Protein AF-A0A7S2X0V0-F1 (afdb_monomer_lite)

Sequence (121 aa):
QGSVQLLGAMAYCAPKHLGTCLPTIVPKIGEVLKDPHPRVQEAAKNALSEIGSVIRNPEISQISGQLLSALADPANTKKALESLLTTRFINTIDAASLSLIMPILMHGLQERSKTNKKKDG

pLDDT: mean 74.08, std 14.65, range [40.47, 92.5]

Secondary structure (DSSP, 8-state):
-HHHHHHHHHHHH-HHHHHHHHHHHHHHHHHHTT-S-HHHHHHHHHHHHHHHHT---HHHHHHHHHHHHHHH-GGGHHHHHHHHHH----SPPPHHHHHHHHHHHHHHHHHHHHHHTTS--

Radius of gyration: 15.51 Å; chains: 1; bounding box: 32×51×33 Å

Foldseek 3Di:
DVPVVVVVVVVVVCVPCVLVCLLVVLLVLLVQLPDPDPVSVVVSVVVLVVLLVSFPQVLCNVLSVLLSVCSNPVVSLVVSVVSVVPGDRPDDGDSSSCSSVVVSVVSVVVVVVVVVVVVPD

Organism: NCBI:txid1764295

Structure (mmCIF, N/CA/C/O backbone):
data_AF-A0A7S2X0V0-F1
#
_entry.id   AF-A0A7S2X0V0-F1
#
loop_
_atom_site.group_PDB
_atom_site.id
_atom_site.type_symbol
_atom_site.label_atom_id
_atom_site.label_alt_id
_atom_site.label_comp_id
_atom_site.label_asym_id
_atom_site.label_entity_id
_atom_site.label_seq_id
_atom_site.pdbx_PDB_ins_code
_atom_site.Cartn_x
_atom_site.Cartn_y
_atom_site.Cartn_z
_atom_site.occupancy
_atom_site.B_iso_or_equiv
_atom_site.auth_seq_id
_atom_site.auth_comp_id
_atom_site.auth_asym_id
_atom_site.auth_atom_id
_atom_site.pdbx_PDB_model_num
ATOM 1 N N . GLN A 1 1 ? -14.942 -20.962 6.661 1.00 51.38 1 GLN A N 1
ATOM 2 C CA . GLN A 1 1 ? -13.527 -21.394 6.580 1.00 51.38 1 GLN A CA 1
ATOM 3 C C . GLN A 1 1 ? -13.104 -21.798 5.160 1.00 51.38 1 GLN A C 1
ATOM 5 O O . GLN A 1 1 ? -12.034 -21.376 4.756 1.00 51.38 1 GLN A O 1
ATOM 10 N N . GLY A 1 2 ? -13.929 -22.491 4.358 1.00 47.56 2 GLY A N 1
ATOM 11 C CA . GLY A 1 2 ? -13.547 -22.924 2.994 1.00 47.56 2 GLY A CA 1
ATOM 12 C C . GLY A 1 2 ? -13.452 -21.844 1.896 1.00 47.56 2 GLY A C 1
ATOM 13 O O . GLY A 1 2 ? -12.812 -22.063 0.874 1.00 47.56 2 GLY A O 1
ATOM 14 N N . SER A 1 3 ? -14.033 -20.657 2.085 1.00 52.72 3 SER A N 1
ATOM 15 C CA . SER A 1 3 ? -14.048 -19.588 1.069 1.00 52.72 3 SER A CA 1
ATOM 16 C C . SER A 1 3 ? -12.707 -18.857 0.902 1.00 52.72 3 SER A C 1
ATOM 18 O O . SER A 1 3 ? -12.415 -18.361 -0.183 1.00 52.72 3 SER A O 1
ATOM 20 N N . VAL A 1 4 ? -11.864 -18.824 1.939 1.00 53.88 4 VAL A N 1
ATOM 21 C CA . VAL A 1 4 ? -10.550 -18.149 1.896 1.00 53.88 4 VAL A CA 1
ATOM 22 C C . VAL A 1 4 ? -9.494 -19.037 1.224 1.00 53.88 4 VAL A C 1
ATOM 24 O O . VAL A 1 4 ? -8.648 -18.550 0.481 1.00 53.88 4 VAL A O 1
ATOM 27 N N . GLN A 1 5 ? -9.599 -20.358 1.401 1.00 54.38 5 GLN A N 1
ATOM 28 C CA . GLN A 1 5 ? -8.716 -21.346 0.767 1.00 54.38 5 GLN A CA 1
ATOM 29 C C . GLN A 1 5 ? -8.947 -21.441 -0.749 1.00 54.38 5 GLN A C 1
ATOM 31 O O . GLN A 1 5 ? -7.988 -21.578 -1.504 1.00 54.38 5 GLN A O 1
ATOM 36 N N . LEU A 1 6 ? -10.195 -21.284 -1.210 1.00 55.38 6 LEU A N 1
ATOM 37 C CA . LEU A 1 6 ? -10.511 -21.233 -2.643 1.00 55.38 6 LEU A CA 1
ATOM 38 C C . LEU A 1 6 ? -9.956 -19.964 -3.316 1.00 55.38 6 LEU A C 1
ATOM 40 O O . LEU A 1 6 ? -9.496 -20.012 -4.456 1.00 55.38 6 LEU A O 1
ATOM 44 N N . LEU A 1 7 ? -9.961 -18.837 -2.593 1.00 55.16 7 LEU A N 1
ATOM 45 C CA . LEU A 1 7 ? -9.365 -17.583 -3.055 1.00 55.16 7 LEU A CA 1
ATOM 46 C C . LEU A 1 7 ? -7.835 -17.709 -3.181 1.00 55.16 7 LEU A C 1
ATOM 48 O O . LEU A 1 7 ? -7.271 -17.264 -4.177 1.00 55.16 7 LEU A O 1
ATOM 52 N N . GLY A 1 8 ? -7.185 -18.389 -2.228 1.00 54.84 8 GLY A N 1
ATOM 53 C CA . GLY A 1 8 ? -5.756 -18.719 -2.296 1.00 54.84 8 GLY A CA 1
ATOM 54 C C . GLY A 1 8 ? -5.403 -19.671 -3.447 1.00 54.84 8 GLY A C 1
ATOM 55 O O . GLY A 1 8 ? -4.413 -19.462 -4.142 1.00 54.84 8 GLY A O 1
ATOM 56 N N . ALA A 1 9 ? -6.248 -20.669 -3.728 1.00 53.16 9 ALA A N 1
ATOM 57 C CA . ALA A 1 9 ? -6.038 -21.598 -4.843 1.00 53.16 9 ALA A CA 1
ATOM 58 C C . ALA A 1 9 ? -6.176 -20.922 -6.225 1.00 53.16 9 ALA A C 1
ATOM 60 O O . ALA A 1 9 ? -5.415 -21.226 -7.146 1.00 53.16 9 ALA A O 1
ATOM 61 N N . MET A 1 10 ? -7.095 -19.957 -6.374 1.00 48.78 10 MET A N 1
ATOM 62 C CA . MET A 1 10 ? -7.198 -19.147 -7.598 1.00 48.78 10 MET A CA 1
ATOM 63 C C . MET A 1 10 ? -6.058 -18.138 -7.748 1.00 48.78 10 MET A C 1
ATOM 65 O O . MET A 1 10 ? -5.686 -17.812 -8.878 1.00 48.78 10 MET A O 1
ATOM 69 N N . ALA A 1 11 ? -5.461 -17.688 -6.639 1.00 52.25 11 ALA A N 1
ATOM 70 C CA . ALA A 1 11 ? -4.302 -16.809 -6.691 1.00 52.25 11 ALA A CA 1
ATOM 71 C C . ALA A 1 11 ? -3.084 -17.465 -7.363 1.00 52.25 11 ALA A C 1
ATOM 73 O O . ALA A 1 11 ? -2.273 -16.778 -7.985 1.00 52.25 11 ALA A O 1
ATOM 74 N N . TYR A 1 12 ? -3.010 -18.797 -7.306 1.00 51.00 12 TYR A N 1
ATOM 75 C CA . TYR A 1 12 ? -1.921 -19.592 -7.865 1.00 51.00 12 TYR A CA 1
ATOM 76 C C . TYR A 1 12 ? -2.086 -19.913 -9.365 1.00 51.00 12 TYR A C 1
ATOM 78 O O . TYR A 1 12 ? -1.094 -20.084 -10.069 1.00 51.00 12 TYR A O 1
ATOM 86 N N . CYS A 1 13 ? -3.318 -19.955 -9.896 1.00 46.16 13 CYS A N 1
ATOM 87 C CA . CYS A 1 13 ? -3.575 -20.392 -11.280 1.00 46.16 13 CYS A CA 1
ATOM 88 C C . CYS A 1 13 ? -3.629 -19.257 -12.325 1.00 46.16 13 CYS A C 1
ATOM 90 O O . CYS A 1 13 ? -3.495 -19.531 -13.517 1.00 46.16 13 CYS A O 1
ATOM 92 N N . ALA A 1 14 ? -3.822 -17.990 -11.929 1.00 46.66 14 ALA A N 1
ATOM 93 C CA . ALA A 1 14 ? -3.996 -16.881 -12.878 1.00 46.66 14 ALA A CA 1
ATOM 94 C C . ALA A 1 14 ? -3.396 -15.547 -12.376 1.00 46.66 14 ALA A C 1
ATOM 96 O O . ALA A 1 14 ? -4.134 -14.634 -11.994 1.00 46.66 14 ALA A O 1
ATOM 97 N N . PRO A 1 15 ? -2.064 -15.356 -12.444 1.00 46.81 15 PRO A N 1
ATOM 98 C CA . PRO A 1 15 ? -1.408 -14.126 -11.984 1.00 46.81 15 PRO A CA 1
ATOM 99 C C . PRO A 1 15 ? -1.884 -12.861 -12.723 1.00 46.81 15 PRO A C 1
ATOM 101 O O . PRO A 1 15 ? -1.854 -11.768 -12.164 1.00 46.81 15 PRO A O 1
ATOM 104 N N . LYS A 1 16 ? -2.393 -12.999 -13.959 1.00 44.81 16 LYS A N 1
ATOM 105 C CA . LYS A 1 16 ? -3.000 -11.894 -14.726 1.00 44.81 16 LYS A CA 1
ATOM 106 C C . LYS A 1 16 ? -4.399 -11.499 -14.228 1.00 44.81 16 LYS A C 1
ATOM 108 O O . LYS A 1 16 ? -4.788 -10.353 -14.416 1.00 44.81 16 LYS A O 1
ATOM 113 N N . HIS A 1 17 ? -5.137 -12.418 -13.596 1.00 47.66 17 HIS A N 1
ATOM 114 C CA . HIS A 1 17 ? -6.467 -12.151 -13.027 1.00 47.66 17 HIS A CA 1
ATOM 115 C C . HIS A 1 17 ? -6.397 -11.711 -11.559 1.00 47.66 17 HIS A C 1
ATOM 117 O O . HIS A 1 17 ? -7.282 -11.008 -11.079 1.00 47.66 17 HIS A O 1
ATOM 123 N N . LEU A 1 18 ? -5.315 -12.053 -10.850 1.00 47.16 18 LEU A N 1
ATOM 124 C CA . LEU A 1 18 ? -5.096 -11.579 -9.485 1.00 47.16 18 LEU A CA 1
ATOM 125 C C . LEU A 1 18 ? -5.050 -10.047 -9.434 1.00 47.16 18 LEU A C 1
ATOM 127 O O . LEU A 1 18 ? -5.768 -9.445 -8.644 1.00 47.16 18 LEU A O 1
ATOM 131 N N . GLY A 1 19 ? -4.303 -9.415 -10.349 1.00 49.56 19 GLY A N 1
ATOM 132 C CA . GLY A 1 19 ? -4.263 -7.955 -10.489 1.00 49.56 19 GLY A CA 1
ATOM 133 C C . GLY A 1 19 ? -5.638 -7.314 -10.725 1.00 49.56 19 GLY A C 1
ATOM 134 O O . GLY A 1 19 ? -5.863 -6.182 -10.313 1.00 49.56 19 GLY A O 1
ATOM 135 N N . THR A 1 20 ? -6.582 -8.045 -11.326 1.00 52.34 20 THR A N 1
ATOM 136 C CA . THR A 1 20 ? -7.969 -7.600 -11.550 1.00 52.34 20 THR A CA 1
ATOM 137 C C . THR A 1 20 ? -8.857 -7.793 -10.321 1.00 52.34 20 THR A C 1
ATOM 139 O O . THR A 1 20 ? -9.826 -7.058 -10.145 1.00 52.34 20 THR A O 1
ATOM 142 N N . CYS A 1 21 ? -8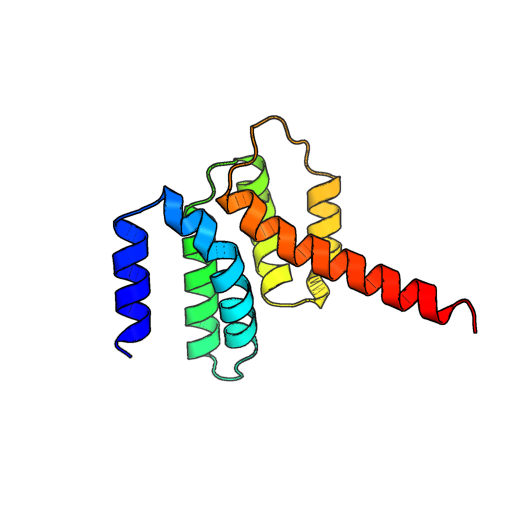.530 -8.747 -9.446 1.00 56.19 21 CYS A N 1
ATOM 143 C CA . CYS A 1 21 ? -9.244 -8.981 -8.192 1.00 56.19 21 CYS A CA 1
ATOM 144 C C . CYS A 1 21 ? -8.707 -8.139 -7.027 1.00 56.19 21 CYS A C 1
ATOM 146 O O . CYS A 1 21 ? -9.467 -7.856 -6.102 1.00 56.19 21 CYS A O 1
ATOM 148 N N . LEU A 1 22 ? -7.445 -7.696 -7.062 1.00 64.38 22 LEU A N 1
ATOM 149 C CA . LEU A 1 22 ? -6.852 -6.842 -6.025 1.00 64.38 22 LEU A CA 1
ATOM 150 C C . LEU A 1 22 ? -7.672 -5.572 -5.715 1.00 64.38 22 LEU A C 1
ATOM 152 O O . LEU A 1 22 ? -7.890 -5.320 -4.532 1.00 64.38 22 LEU A O 1
ATOM 156 N N . PRO A 1 23 ? -8.256 -4.846 -6.692 1.00 62.72 23 PRO A N 1
ATOM 157 C CA . PRO A 1 23 ? -9.164 -3.728 -6.417 1.00 62.72 23 PRO A CA 1
ATOM 158 C C . PRO A 1 23 ? -10.391 -4.109 -5.574 1.00 62.72 23 PRO A C 1
ATOM 160 O O . PRO A 1 23 ? -10.950 -3.265 -4.885 1.00 62.72 23 PRO A O 1
ATOM 163 N N . THR A 1 24 ? -10.818 -5.375 -5.622 1.00 65.44 24 THR A N 1
ATOM 164 C CA . THR A 1 24 ? -11.951 -5.904 -4.839 1.00 65.44 2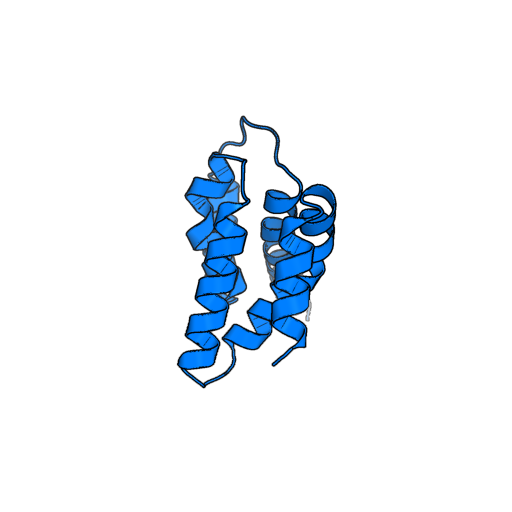4 THR A CA 1
ATOM 165 C C . THR A 1 24 ? -11.500 -6.516 -3.509 1.00 65.44 24 THR A C 1
ATOM 167 O O . THR A 1 24 ? -12.235 -6.477 -2.524 1.00 65.44 24 THR A O 1
ATOM 170 N N . ILE A 1 25 ? -10.301 -7.101 -3.471 1.00 68.62 25 ILE A N 1
ATOM 171 C CA . ILE A 1 25 ? -9.739 -7.790 -2.302 1.00 68.62 25 ILE A CA 1
ATOM 172 C C . ILE A 1 25 ? -9.164 -6.786 -1.298 1.00 68.62 25 ILE A C 1
ATOM 174 O O . ILE A 1 25 ? -9.420 -6.913 -0.104 1.00 68.62 25 ILE A O 1
ATOM 178 N N . VAL A 1 26 ? -8.438 -5.770 -1.768 1.00 70.56 26 VAL A N 1
ATOM 179 C CA . VAL A 1 26 ? -7.780 -4.767 -0.919 1.00 70.56 26 VAL A CA 1
ATOM 180 C C . VAL A 1 26 ? -8.770 -4.045 0.015 1.00 70.56 26 VAL A C 1
ATOM 182 O O . VAL A 1 26 ? -8.497 -3.999 1.215 1.00 70.56 26 VAL A O 1
ATOM 185 N N . PRO A 1 27 ? -9.950 -3.570 -0.444 1.00 69.25 27 PRO A N 1
ATOM 186 C CA . PRO A 1 27 ? -10.946 -2.973 0.448 1.00 69.25 27 PRO A CA 1
ATOM 187 C C . PRO A 1 27 ? -11.471 -3.955 1.498 1.00 69.25 27 PRO A C 1
ATOM 189 O O . PRO A 1 27 ? -11.589 -3.591 2.663 1.00 69.25 27 PRO A O 1
ATOM 192 N N . LYS A 1 28 ? -11.726 -5.214 1.111 1.00 72.50 28 LYS A N 1
ATOM 193 C CA . LYS A 1 28 ? -12.208 -6.256 2.032 1.00 72.50 28 LYS A CA 1
ATOM 194 C C . LYS A 1 28 ? -11.182 -6.566 3.117 1.00 72.50 28 LYS A C 1
ATOM 196 O O . LYS A 1 28 ? -11.554 -6.716 4.272 1.00 72.50 28 LYS A O 1
ATOM 201 N N . ILE A 1 29 ? -9.894 -6.619 2.775 1.00 72.56 29 ILE A N 1
ATOM 202 C CA . ILE A 1 29 ? -8.827 -6.793 3.770 1.00 72.56 29 ILE A CA 1
ATOM 203 C C . ILE A 1 29 ? -8.738 -5.567 4.691 1.00 72.56 29 ILE A C 1
ATOM 205 O O . ILE A 1 29 ? -8.574 -5.728 5.898 1.00 72.56 29 ILE A O 1
ATOM 209 N N . GLY A 1 30 ? -8.929 -4.358 4.153 1.00 70.00 30 GLY A N 1
ATOM 210 C CA . GLY A 1 30 ? -9.060 -3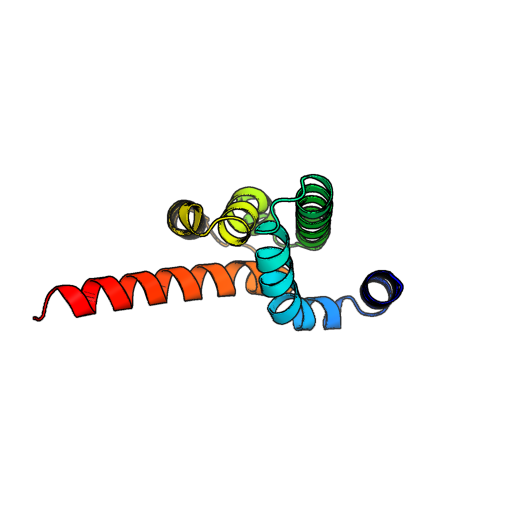.133 4.948 1.00 70.00 30 GLY A CA 1
ATOM 211 C C . GLY A 1 30 ? -10.214 -3.178 5.960 1.00 70.00 30 GLY A C 1
ATOM 212 O O . GLY A 1 30 ? -10.081 -2.656 7.063 1.00 70.00 30 GLY A O 1
ATOM 213 N N . GLU A 1 31 ? -11.334 -3.828 5.635 1.00 72.19 31 GLU A N 1
ATOM 214 C CA . GLU A 1 31 ? -12.429 -4.046 6.593 1.00 72.19 31 GLU A CA 1
ATOM 215 C C . GLU A 1 31 ? -12.073 -5.079 7.664 1.00 72.19 31 GLU A C 1
ATOM 217 O O . GLU A 1 31 ? -12.335 -4.851 8.841 1.00 72.19 31 GLU A O 1
ATOM 222 N N . VAL A 1 32 ? -11.410 -6.173 7.281 1.00 76.19 32 VAL A N 1
ATOM 223 C CA . VAL A 1 32 ? -10.943 -7.206 8.222 1.00 76.19 32 VAL A CA 1
ATOM 224 C C . VAL A 1 32 ? -9.905 -6.640 9.204 1.00 76.19 32 VAL A C 1
ATOM 226 O O . VAL A 1 32 ? -9.869 -7.042 10.362 1.00 76.19 32 VAL A O 1
ATOM 229 N N . LEU A 1 33 ? -9.105 -5.649 8.796 1.00 69.81 33 LEU A N 1
ATOM 230 C CA . LEU A 1 33 ? -8.159 -4.954 9.683 1.00 69.81 33 LEU A CA 1
ATOM 231 C C . LEU A 1 33 ? -8.830 -4.115 10.775 1.00 69.81 33 LEU A C 1
ATOM 233 O O . LEU A 1 33 ? -8.187 -3.811 11.778 1.00 69.81 33 LEU A O 1
ATOM 237 N N . LYS A 1 34 ? -10.108 -3.764 10.606 1.00 72.38 34 LYS A N 1
ATOM 238 C CA . LYS A 1 34 ? -10.900 -3.048 11.616 1.00 72.38 34 LYS A CA 1
ATOM 239 C C . LYS A 1 34 ? -11.538 -3.992 12.637 1.00 72.38 34 LYS A C 1
ATOM 241 O O . LYS A 1 34 ? -12.143 -3.514 13.595 1.00 72.38 34 LYS A O 1
ATOM 246 N N . ASP A 1 35 ? -11.412 -5.306 12.450 1.00 78.94 35 ASP A N 1
ATOM 247 C CA . ASP A 1 35 ? -11.871 -6.287 13.425 1.00 78.94 35 ASP A CA 1
ATOM 248 C C . ASP A 1 35 ? -11.039 -6.160 14.719 1.00 78.94 35 ASP A C 1
ATOM 250 O O . ASP A 1 35 ? -9.807 -6.094 14.659 1.00 78.94 35 ASP A O 1
ATOM 254 N N . PRO A 1 36 ? -11.670 -6.093 15.903 1.00 74.38 36 PRO A N 1
ATOM 255 C CA . PRO A 1 36 ? -10.954 -5.938 17.166 1.00 74.38 36 PRO A CA 1
ATOM 256 C C . PRO A 1 36 ? -10.200 -7.208 17.592 1.00 74.38 36 PRO A C 1
ATOM 258 O O . PRO A 1 36 ? -9.410 -7.157 18.536 1.00 74.38 36 PRO A O 1
ATOM 261 N N . HIS A 1 37 ? -10.432 -8.358 16.948 1.00 84.62 37 HIS A N 1
ATOM 262 C CA . HIS A 1 37 ? -9.800 -9.608 17.332 1.00 84.62 37 HIS A CA 1
ATOM 263 C C . HIS A 1 37 ? -8.344 -9.687 16.826 1.00 84.62 37 HIS A C 1
ATOM 265 O O . HIS A 1 37 ? -8.109 -9.688 15.614 1.00 84.62 37 HIS A O 1
ATOM 271 N N . PRO A 1 38 ? -7.345 -9.865 17.716 1.00 81.50 38 PRO A N 1
ATOM 272 C CA . PRO A 1 38 ? -5.930 -9.852 17.333 1.00 81.50 38 PRO A CA 1
ATOM 273 C C . PRO A 1 38 ? -5.563 -10.875 16.251 1.00 81.50 38 PRO A C 1
ATOM 275 O O . PRO A 1 38 ? -4.769 -10.579 15.362 1.00 81.50 38 PRO A O 1
ATOM 278 N N . ARG A 1 39 ? -6.184 -12.064 16.269 1.00 82.31 39 ARG A N 1
ATOM 279 C CA . ARG A 1 39 ? -5.931 -13.108 15.259 1.00 82.31 39 ARG A CA 1
ATOM 280 C C . ARG A 1 39 ? -6.445 -12.728 13.871 1.00 82.31 39 ARG A C 1
ATOM 282 O O . ARG A 1 39 ? -5.851 -13.124 12.874 1.00 82.31 39 ARG A O 1
ATOM 289 N N . VAL A 1 40 ? -7.542 -11.974 13.804 1.00 81.69 40 VAL A N 1
ATOM 290 C CA . VAL A 1 40 ? -8.122 -11.507 12.538 1.00 81.69 40 VAL A CA 1
ATOM 291 C C . VAL A 1 40 ? -7.252 -10.395 11.952 1.00 81.69 40 VAL A C 1
ATOM 293 O O . VAL A 1 40 ? -6.935 -10.427 10.763 1.00 81.69 40 VAL A O 1
ATOM 296 N N . GLN A 1 41 ? -6.762 -9.486 12.799 1.00 75.94 41 GLN A N 1
ATOM 297 C CA . GLN A 1 41 ? -5.807 -8.453 12.391 1.00 75.94 41 GLN A CA 1
ATOM 298 C C . GLN A 1 41 ? -4.489 -9.044 11.885 1.00 75.94 41 GLN A C 1
ATOM 300 O O . GLN A 1 41 ? -3.965 -8.593 10.869 1.00 75.94 41 GLN A O 1
ATOM 305 N N . GLU A 1 42 ? -3.947 -10.053 12.569 1.00 80.94 42 GLU A N 1
ATOM 306 C CA . GLU A 1 42 ? -2.709 -10.717 12.154 1.00 80.94 42 GLU A CA 1
ATOM 307 C C . GLU A 1 42 ? -2.876 -11.430 10.806 1.00 80.94 42 GLU A C 1
ATOM 309 O O . GLU A 1 42 ? -2.064 -11.238 9.901 1.00 80.94 42 GLU A O 1
ATOM 314 N N . ALA A 1 43 ? -3.981 -12.161 10.617 1.00 79.94 43 ALA A N 1
ATOM 315 C CA . ALA A 1 43 ? -4.297 -12.803 9.343 1.00 79.94 43 ALA A CA 1
ATOM 316 C C . ALA A 1 43 ? -4.425 -11.786 8.195 1.00 79.94 43 ALA A C 1
ATOM 318 O O . ALA A 1 43 ? -3.923 -12.022 7.096 1.00 79.94 43 ALA A O 1
ATOM 319 N N . ALA A 1 44 ? -5.047 -10.633 8.449 1.00 78.56 44 ALA A N 1
ATOM 320 C CA . ALA A 1 44 ? -5.190 -9.581 7.452 1.00 78.56 44 ALA A CA 1
ATOM 321 C C . ALA A 1 44 ? -3.856 -8.896 7.113 1.00 78.56 44 ALA A C 1
ATOM 323 O O . ALA A 1 44 ? -3.585 -8.632 5.942 1.00 78.56 44 ALA A O 1
ATOM 324 N N . LYS A 1 45 ? -2.986 -8.665 8.107 1.00 76.31 45 LYS A N 1
ATOM 325 C CA . LYS A 1 45 ? -1.622 -8.154 7.883 1.00 76.31 45 LYS A CA 1
ATOM 326 C C . LYS A 1 45 ? -0.777 -9.133 7.071 1.00 76.31 45 LYS A C 1
ATOM 328 O O . LYS A 1 45 ? -0.089 -8.709 6.146 1.00 76.31 45 LYS A O 1
ATOM 333 N N . ASN A 1 46 ? -0.872 -10.429 7.364 1.00 82.00 46 ASN A N 1
ATOM 334 C CA . ASN A 1 46 ? -0.183 -11.464 6.593 1.00 82.00 46 ASN A CA 1
ATOM 335 C C . ASN A 1 46 ? -0.682 -11.498 5.143 1.00 82.00 46 ASN A C 1
ATOM 337 O O . ASN A 1 46 ? 0.133 -11.483 4.225 1.00 82.00 46 ASN A O 1
ATOM 341 N N . ALA A 1 47 ? -2.000 -11.423 4.924 1.00 81.00 47 ALA A N 1
ATOM 342 C CA . ALA A 1 47 ? -2.575 -11.350 3.580 1.00 81.00 47 ALA A CA 1
ATOM 343 C C . ALA A 1 47 ? -2.114 -10.100 2.806 1.00 81.00 47 ALA A C 1
ATOM 345 O O . ALA A 1 47 ? -1.791 -10.192 1.623 1.00 81.00 47 ALA A O 1
ATOM 346 N N . LEU A 1 48 ? -2.030 -8.936 3.463 1.00 77.00 48 LEU A N 1
ATOM 347 C CA . LEU A 1 48 ? -1.465 -7.722 2.863 1.00 77.00 48 LEU A CA 1
ATOM 348 C C . LEU A 1 48 ? 0.015 -7.887 2.495 1.00 77.00 48 LEU A C 1
ATOM 350 O O . LEU A 1 48 ? 0.435 -7.407 1.444 1.00 77.00 48 LEU A O 1
ATOM 354 N N . SER A 1 49 ? 0.795 -8.571 3.333 1.00 77.44 49 SER A N 1
ATOM 355 C CA . SER A 1 49 ? 2.208 -8.856 3.065 1.00 77.44 49 SER A CA 1
ATOM 356 C C . SER A 1 49 ? 2.381 -9.778 1.852 1.00 77.44 49 SER A C 1
ATOM 358 O O . SER A 1 49 ? 3.190 -9.497 0.968 1.00 77.44 49 SER A O 1
ATOM 360 N N . GLU A 1 50 ? 1.559 -10.827 1.737 1.00 78.12 50 GLU A N 1
ATOM 361 C CA . GLU A 1 50 ? 1.559 -11.705 0.560 1.00 78.12 50 GLU A CA 1
ATOM 362 C C . GLU A 1 50 ? 1.148 -10.959 -0.717 1.00 78.12 50 GLU A C 1
ATOM 364 O O . GLU A 1 50 ? 1.750 -11.166 -1.770 1.00 78.12 50 GLU A O 1
ATOM 369 N N . ILE A 1 51 ? 0.202 -10.017 -0.634 1.00 75.00 51 ILE A N 1
ATOM 370 C CA . ILE A 1 51 ? -0.118 -9.111 -1.750 1.00 75.00 51 ILE A CA 1
ATOM 371 C C . ILE A 1 51 ? 1.077 -8.204 -2.083 1.00 75.00 51 ILE A C 1
ATOM 373 O O . ILE A 1 51 ? 1.360 -7.956 -3.253 1.00 75.00 51 ILE A O 1
ATOM 377 N N . GLY A 1 52 ? 1.818 -7.740 -1.077 1.00 73.75 52 GLY A N 1
ATOM 378 C CA . GLY A 1 52 ? 3.070 -7.010 -1.274 1.00 73.75 52 GLY A CA 1
ATOM 379 C C . GLY A 1 52 ? 4.114 -7.811 -2.059 1.00 73.75 52 GLY A C 1
ATOM 380 O O . GLY A 1 52 ? 4.826 -7.245 -2.882 1.00 73.75 52 GLY A O 1
ATOM 381 N N . SER A 1 53 ? 4.160 -9.134 -1.876 1.00 76.31 53 SER A N 1
ATOM 382 C CA . SER A 1 53 ? 5.134 -10.011 -2.542 1.00 76.31 53 SER A CA 1
ATOM 383 C C . SER A 1 53 ? 4.917 -10.167 -4.054 1.00 76.31 53 SER A C 1
ATOM 385 O O . SER A 1 53 ? 5.854 -10.505 -4.778 1.00 76.31 53 SER A O 1
ATOM 387 N N . VAL A 1 54 ? 3.704 -9.896 -4.557 1.00 76.25 54 VAL A N 1
ATOM 388 C CA . VAL A 1 54 ? 3.413 -9.950 -6.001 1.00 76.25 54 VAL A CA 1
ATOM 389 C C . VAL A 1 54 ? 3.743 -8.644 -6.730 1.00 76.25 54 VAL A C 1
ATOM 391 O O . VAL A 1 54 ? 3.663 -8.600 -7.961 1.00 76.25 54 VAL A O 1
ATOM 394 N N . ILE A 1 55 ? 4.136 -7.595 -5.998 1.00 81.69 55 ILE A N 1
ATOM 395 C CA . ILE A 1 55 ? 4.583 -6.319 -6.559 1.00 81.69 55 ILE A CA 1
ATOM 396 C C . ILE A 1 55 ? 5.929 -6.530 -7.247 1.00 81.69 55 ILE A C 1
ATOM 398 O O . ILE A 1 55 ? 6.918 -6.910 -6.626 1.00 81.69 55 ILE A O 1
ATOM 402 N N . ARG A 1 56 ? 5.971 -6.257 -8.552 1.00 80.00 56 ARG A N 1
ATOM 403 C CA . ARG A 1 56 ? 7.194 -6.388 -9.360 1.00 80.00 56 ARG A CA 1
ATOM 404 C C . ARG A 1 56 ? 7.879 -5.055 -9.613 1.00 80.00 56 ARG A C 1
ATOM 406 O O . ARG A 1 56 ? 9.057 -5.040 -9.957 1.00 80.00 56 ARG A O 1
ATOM 413 N N . ASN A 1 57 ? 7.155 -3.946 -9.468 1.00 86.00 57 ASN A N 1
ATOM 414 C CA . ASN A 1 57 ? 7.740 -2.625 -9.605 1.00 86.00 57 ASN A CA 1
ATOM 415 C C . ASN A 1 57 ? 8.626 -2.316 -8.373 1.00 86.00 57 ASN A C 1
ATOM 417 O O . ASN A 1 57 ? 8.121 -2.294 -7.246 1.00 86.00 57 ASN A O 1
ATOM 421 N N . PRO A 1 58 ? 9.935 -2.069 -8.562 1.00 87.81 58 PRO A N 1
ATOM 422 C CA . PRO A 1 58 ? 10.871 -1.890 -7.453 1.00 87.81 58 PRO A CA 1
ATOM 423 C C . PRO A 1 58 ? 10.603 -0.613 -6.649 1.00 87.81 58 PRO A C 1
ATOM 425 O O . PRO A 1 58 ? 10.791 -0.607 -5.436 1.00 87.81 58 PRO A O 1
ATOM 428 N N . GLU A 1 59 ? 10.120 0.447 -7.295 1.00 91.94 59 GLU A N 1
ATOM 429 C CA . GLU A 1 59 ? 9.804 1.717 -6.632 1.00 91.94 59 GLU A CA 1
ATOM 430 C C . GLU A 1 59 ? 8.609 1.544 -5.691 1.00 91.94 59 GLU A C 1
ATOM 4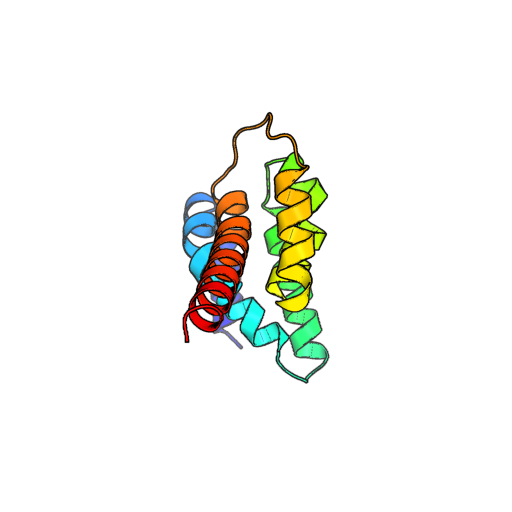32 O O . GLU A 1 59 ? 8.642 1.961 -4.536 1.00 91.94 59 GLU A O 1
ATOM 437 N N . ILE A 1 60 ? 7.577 0.832 -6.147 1.00 89.88 60 ILE A N 1
ATOM 438 C CA . ILE A 1 60 ? 6.408 0.509 -5.329 1.00 89.88 60 ILE A CA 1
ATOM 439 C C . ILE A 1 60 ? 6.761 -0.479 -4.223 1.00 89.88 60 ILE A C 1
ATOM 441 O O . ILE A 1 60 ? 6.271 -0.330 -3.106 1.00 89.88 60 ILE A O 1
ATOM 445 N N . SER A 1 61 ? 7.644 -1.446 -4.479 1.00 87.25 61 SER A N 1
ATOM 446 C CA . SER A 1 61 ? 8.121 -2.360 -3.438 1.00 87.25 61 SER A CA 1
ATOM 447 C C . SER A 1 61 ? 8.787 -1.609 -2.279 1.00 87.25 61 SER A C 1
ATOM 449 O O . SER A 1 61 ? 8.580 -1.993 -1.128 1.00 87.25 61 SER A O 1
ATOM 451 N N . GLN A 1 62 ? 9.532 -0.530 -2.550 1.00 89.00 62 GLN A N 1
ATOM 452 C CA . GLN A 1 62 ? 10.192 0.278 -1.514 1.00 89.00 62 GLN A CA 1
ATOM 453 C C . GLN A 1 62 ? 9.202 1.015 -0.607 1.00 89.00 62 GLN A C 1
ATOM 455 O O . GLN A 1 62 ? 9.414 1.083 0.602 1.00 89.00 62 GLN A O 1
ATOM 460 N N . ILE A 1 63 ? 8.105 1.527 -1.167 1.00 90.12 63 ILE A N 1
ATOM 461 C CA . ILE A 1 63 ? 7.071 2.246 -0.403 1.00 90.12 63 ILE A CA 1
ATOM 462 C C . ILE A 1 63 ? 5.897 1.351 0.019 1.00 90.12 63 ILE A C 1
ATOM 464 O O . ILE A 1 63 ? 4.977 1.813 0.696 1.00 90.12 63 ILE A O 1
ATOM 468 N N . SER A 1 64 ? 5.917 0.066 -0.345 1.00 87.00 64 SER A N 1
ATOM 469 C CA . SER A 1 64 ? 4.813 -0.882 -0.145 1.00 87.00 64 SER A CA 1
ATOM 470 C C . SER A 1 64 ? 4.335 -0.922 1.306 1.00 87.00 64 SER A C 1
ATOM 472 O O . SER A 1 64 ? 3.136 -0.843 1.547 1.00 87.00 64 SER A O 1
ATOM 474 N N . GLY A 1 65 ? 5.241 -0.917 2.287 1.00 86.06 65 GLY A N 1
ATOM 475 C CA . GLY A 1 65 ? 4.875 -0.886 3.705 1.00 86.06 65 GLY A CA 1
ATOM 476 C C . GLY A 1 65 ? 4.032 0.336 4.096 1.00 86.06 65 GLY A C 1
ATOM 477 O O . GLY A 1 65 ? 3.087 0.214 4.877 1.00 86.06 65 GLY A O 1
ATOM 478 N N . GLN A 1 66 ? 4.313 1.506 3.517 1.00 89.44 66 GLN A N 1
ATOM 479 C CA . GLN A 1 66 ? 3.537 2.729 3.748 1.00 89.44 66 GLN A CA 1
ATOM 480 C C . GLN A 1 66 ? 2.180 2.667 3.042 1.00 89.44 66 GLN A C 1
ATOM 482 O O . GLN A 1 66 ? 1.175 3.072 3.625 1.00 89.44 66 GLN A O 1
ATOM 487 N N . LEU A 1 67 ? 2.136 2.110 1.825 1.00 87.69 67 LEU A N 1
ATOM 488 C CA . LEU A 1 67 ? 0.887 1.887 1.094 1.00 87.69 67 LEU A CA 1
ATOM 489 C C . LEU A 1 67 ? -0.029 0.921 1.860 1.00 87.69 67 LEU A C 1
ATOM 491 O O . LEU A 1 67 ? -1.187 1.237 2.112 1.00 87.69 67 LEU A O 1
ATOM 495 N N . LEU A 1 68 ? 0.503 -0.216 2.315 1.00 83.94 68 LEU A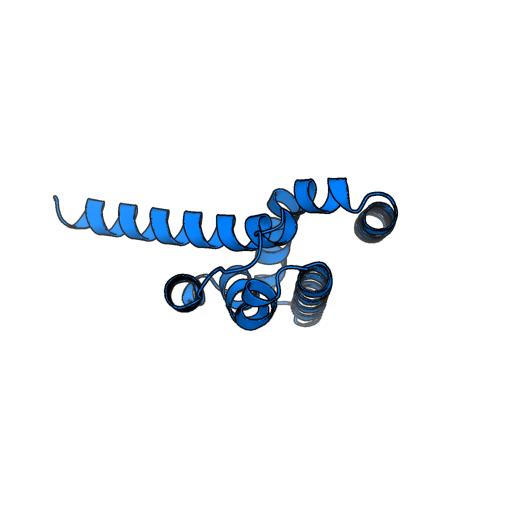 N 1
ATOM 496 C CA . LEU A 1 68 ? -0.229 -1.200 3.117 1.00 83.94 68 LEU A CA 1
ATOM 497 C C . LEU A 1 68 ? -0.699 -0.607 4.454 1.00 83.94 68 LEU A C 1
ATOM 499 O O . LEU A 1 68 ? -1.825 -0.859 4.877 1.00 83.94 68 LEU A O 1
ATOM 503 N N . SER A 1 69 ? 0.117 0.240 5.088 1.00 84.44 69 SER A N 1
ATOM 504 C CA . SER A 1 69 ? -0.268 0.941 6.322 1.00 84.44 69 SER A CA 1
ATOM 505 C C . SER A 1 69 ? -1.415 1.932 6.104 1.00 84.44 69 SER A C 1
ATOM 507 O O . SER A 1 69 ? -2.274 2.064 6.971 1.00 84.44 69 SER A O 1
ATOM 509 N N . ALA A 1 70 ? -1.462 2.608 4.952 1.00 87.31 70 ALA A N 1
ATOM 510 C CA . ALA A 1 70 ? -2.570 3.488 4.574 1.00 87.31 70 ALA A CA 1
ATOM 511 C C . ALA A 1 70 ? -3.853 2.729 4.215 1.00 87.31 70 ALA A C 1
ATOM 513 O O . ALA A 1 70 ? -4.950 3.242 4.425 1.00 87.31 70 ALA A O 1
ATOM 514 N N . LEU A 1 71 ? -3.725 1.503 3.703 1.00 81.25 71 LEU A N 1
ATOM 515 C CA . LEU A 1 71 ? -4.861 0.610 3.468 1.00 81.25 71 LEU A CA 1
ATOM 516 C C . LEU A 1 71 ? -5.448 0.062 4.774 1.00 81.25 71 LEU A C 1
ATOM 518 O O . LEU A 1 71 ? -6.661 -0.116 4.872 1.00 81.25 71 LEU A O 1
ATOM 522 N N . ALA A 1 72 ? -4.593 -0.194 5.766 1.00 79.12 72 ALA A N 1
ATOM 523 C CA . ALA A 1 72 ? -4.996 -0.642 7.094 1.00 79.12 72 ALA A CA 1
ATOM 524 C C . ALA A 1 72 ? -5.647 0.477 7.916 1.00 79.12 72 ALA A C 1
ATOM 526 O O . ALA A 1 72 ? -6.680 0.272 8.550 1.00 79.12 72 ALA A O 1
ATOM 527 N N . ASP A 1 73 ? -5.030 1.657 7.899 1.00 80.62 73 ASP A N 1
ATOM 528 C CA . ASP A 1 73 ? -5.460 2.814 8.668 1.00 80.62 73 ASP A CA 1
ATOM 529 C C . ASP A 1 73 ? -5.474 4.069 7.777 1.00 80.62 73 ASP A C 1
ATOM 531 O O . ASP A 1 73 ? -4.410 4.564 7.375 1.00 80.62 73 ASP A O 1
ATOM 535 N N . PRO A 1 74 ? -6.668 4.631 7.509 1.00 78.94 74 PRO A N 1
ATOM 536 C CA . PRO A 1 74 ? -6.829 5.846 6.725 1.00 78.94 74 PRO A CA 1
ATOM 537 C C . PRO A 1 74 ? -6.012 7.040 7.236 1.00 78.94 74 PRO A C 1
ATOM 539 O O . PRO A 1 74 ? -5.654 7.900 6.428 1.00 78.94 74 PRO A O 1
ATOM 542 N N . ALA A 1 75 ? -5.651 7.098 8.526 1.00 85.75 75 ALA A N 1
ATOM 543 C CA . ALA A 1 75 ? -4.802 8.160 9.075 1.00 85.75 75 ALA A CA 1
ATOM 544 C C . ALA A 1 75 ? -3.408 8.212 8.417 1.00 85.75 75 ALA A C 1
ATOM 546 O O . ALA A 1 75 ? -2.775 9.269 8.359 1.00 85.75 75 ALA A O 1
ATOM 547 N N . ASN A 1 76 ? -2.940 7.094 7.854 1.00 88.38 76 ASN A N 1
ATOM 548 C CA . ASN A 1 76 ? -1.656 7.013 7.157 1.00 88.38 76 ASN A CA 1
ATOM 549 C C . ASN A 1 76 ? -1.735 7.407 5.672 1.00 88.38 76 ASN A C 1
ATOM 551 O O . ASN A 1 76 ? -0.692 7.510 5.023 1.00 88.38 76 ASN A O 1
ATOM 555 N N . THR A 1 77 ? -2.932 7.695 5.137 1.00 88.44 77 THR A N 1
ATOM 556 C CA . THR A 1 77 ? -3.140 8.073 3.723 1.00 88.44 77 THR A CA 1
ATOM 557 C C . THR A 1 77 ? -2.218 9.215 3.303 1.00 88.44 77 THR A C 1
ATOM 559 O O . THR A 1 77 ? -1.576 9.138 2.261 1.00 88.44 77 THR A O 1
ATOM 562 N N . LYS A 1 78 ? -2.084 10.260 4.130 1.00 89.06 78 LYS A N 1
ATOM 563 C CA . LYS A 1 78 ? -1.242 11.420 3.806 1.00 89.06 78 LYS A CA 1
ATOM 564 C C . LYS A 1 78 ? 0.232 11.042 3.631 1.00 89.06 78 LYS A C 1
ATOM 566 O O . LYS A 1 78 ? 0.838 11.438 2.642 1.00 89.06 78 LYS A O 1
ATOM 571 N N . LYS A 1 79 ? 0.784 10.234 4.541 1.00 91.19 79 LYS A N 1
ATOM 572 C CA . LYS A 1 79 ? 2.179 9.764 4.466 1.00 91.19 79 LYS A CA 1
ATOM 573 C C . LYS A 1 79 ? 2.415 8.888 3.235 1.00 91.19 79 LYS A C 1
ATOM 575 O O . LYS A 1 79 ? 3.451 9.004 2.585 1.00 91.19 79 LYS A O 1
ATOM 580 N N . ALA A 1 80 ? 1.453 8.029 2.897 1.00 91.62 80 ALA A N 1
ATOM 581 C CA . ALA A 1 80 ? 1.520 7.211 1.690 1.00 91.62 80 ALA A CA 1
ATOM 582 C C . ALA A 1 80 ? 1.497 8.071 0.414 1.00 91.62 80 ALA A C 1
ATOM 584 O O . ALA A 1 80 ? 2.305 7.849 -0.483 1.00 91.62 80 ALA A O 1
ATOM 585 N N . LEU A 1 81 ? 0.637 9.094 0.355 1.00 91.19 81 LEU A N 1
ATOM 586 C CA . LEU A 1 81 ? 0.584 10.045 -0.761 1.00 91.19 81 LEU A CA 1
ATOM 587 C C . LEU A 1 81 ? 1.865 10.873 -0.896 1.00 91.19 81 LEU A C 1
ATOM 589 O O . LEU A 1 81 ? 2.360 11.044 -2.004 1.00 91.19 81 LEU A O 1
ATOM 593 N N . GLU A 1 82 ? 2.422 11.361 0.213 1.00 92.31 82 GLU A N 1
ATOM 594 C CA . GLU A 1 82 ? 3.712 12.061 0.215 1.00 92.31 82 GLU A CA 1
ATOM 595 C C . GLU A 1 82 ? 4.830 11.163 -0.321 1.00 92.31 82 GLU A C 1
ATOM 597 O O . GLU A 1 82 ? 5.629 11.606 -1.140 1.00 92.31 82 GLU A O 1
ATOM 602 N N . SER A 1 83 ? 4.837 9.887 0.063 1.00 92.44 83 SER A N 1
ATOM 603 C CA . SER A 1 83 ? 5.829 8.920 -0.422 1.00 92.44 83 SER A CA 1
ATOM 604 C C . SER A 1 83 ? 5.651 8.622 -1.912 1.00 92.44 83 SER A C 1
ATOM 606 O O . SER A 1 83 ? 6.632 8.536 -2.643 1.00 92.44 83 SER A O 1
ATOM 608 N N . LEU A 1 84 ? 4.409 8.548 -2.404 1.00 91.44 84 LEU A N 1
ATOM 609 C CA . LEU A 1 84 ? 4.124 8.443 -3.840 1.00 91.44 84 LEU A CA 1
ATOM 610 C C . LEU A 1 84 ? 4.592 9.683 -4.618 1.00 91.44 84 LEU A C 1
ATOM 612 O O . LEU A 1 84 ? 5.076 9.544 -5.735 1.00 91.44 84 LEU A O 1
ATOM 616 N N . LEU A 1 85 ? 4.468 10.881 -4.038 1.00 91.12 85 LEU A N 1
ATOM 617 C CA . LEU A 1 85 ? 4.895 12.140 -4.661 1.00 91.12 85 LEU A CA 1
ATOM 618 C C . LEU A 1 85 ? 6.419 12.289 -4.723 1.00 91.12 85 LEU A C 1
ATOM 620 O O . LEU A 1 85 ? 6.933 12.875 -5.673 1.00 91.12 85 LEU A O 1
ATOM 624 N N . THR A 1 86 ? 7.141 11.796 -3.715 1.00 92.50 86 THR A N 1
ATOM 625 C CA . THR A 1 86 ? 8.612 11.850 -3.672 1.00 92.50 86 THR A CA 1
ATOM 626 C C . THR A 1 86 ? 9.275 10.692 -4.413 1.00 92.50 86 THR A C 1
ATOM 628 O O . THR A 1 86 ? 10.466 10.766 -4.724 1.00 92.50 86 THR A O 1
ATOM 631 N N . THR A 1 87 ? 8.522 9.637 -4.728 1.00 90.56 87 THR A N 1
ATOM 632 C CA . THR A 1 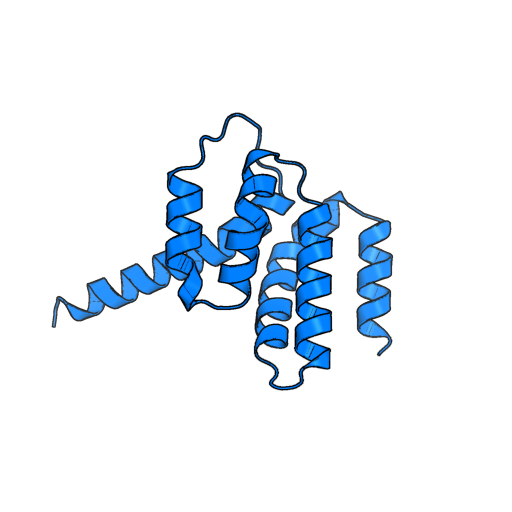87 ? 9.014 8.493 -5.495 1.00 90.56 87 THR A CA 1
ATOM 633 C C . THR A 1 87 ? 9.204 8.872 -6.959 1.00 90.56 87 THR A C 1
ATOM 635 O O . THR A 1 87 ? 8.294 9.356 -7.633 1.00 90.56 87 THR A O 1
ATOM 638 N N . ARG A 1 88 ? 10.403 8.614 -7.482 1.00 91.38 88 ARG A N 1
ATOM 639 C CA . ARG A 1 88 ? 10.694 8.775 -8.905 1.00 91.38 88 ARG A CA 1
ATOM 640 C C . ARG A 1 88 ? 10.357 7.485 -9.643 1.00 91.38 88 ARG A C 1
ATOM 642 O O . ARG A 1 88 ? 11.056 6.492 -9.473 1.00 91.38 88 ARG A O 1
ATOM 649 N N . PHE A 1 89 ? 9.336 7.534 -10.494 1.00 89.88 89 PHE A N 1
ATOM 650 C CA . PHE A 1 89 ? 8.933 6.390 -11.307 1.00 89.88 89 PHE A CA 1
ATOM 651 C C . PHE A 1 89 ? 9.771 6.284 -12.585 1.00 89.88 89 PHE A C 1
ATOM 653 O O . PHE A 1 89 ? 9.645 7.114 -13.484 1.00 89.88 89 PHE A O 1
ATOM 660 N N . ILE A 1 90 ? 10.656 5.292 -12.645 1.00 91.88 90 ILE A N 1
ATOM 661 C CA . ILE A 1 90 ? 11.538 4.996 -13.785 1.00 91.88 90 ILE A CA 1
ATOM 662 C C . ILE A 1 90 ? 11.058 3.720 -14.486 1.00 91.88 90 ILE A C 1
ATOM 664 O O . ILE A 1 90 ? 11.120 3.615 -15.711 1.00 91.88 90 ILE A O 1
ATOM 668 N N . ASN A 1 91 ? 10.563 2.757 -13.711 1.00 88.94 91 ASN A N 1
ATOM 669 C CA . ASN A 1 91 ? 10.067 1.478 -14.194 1.00 88.94 91 ASN A CA 1
ATOM 670 C C . ASN A 1 91 ? 8.570 1.548 -14.510 1.00 88.94 91 ASN A C 1
ATOM 672 O O . ASN A 1 91 ? 7.811 2.309 -13.911 1.00 88.94 91 ASN A O 1
ATOM 676 N N . THR A 1 92 ? 8.111 0.696 -15.426 1.00 83.00 92 THR A N 1
ATOM 677 C CA . THR A 1 92 ? 6.679 0.569 -15.715 1.00 83.00 92 THR A CA 1
ATOM 678 C C . THR A 1 92 ? 5.919 0.120 -14.470 1.00 83.00 92 THR A C 1
ATOM 680 O O . THR A 1 92 ? 6.316 -0.841 -13.804 1.00 83.00 92 THR A O 1
ATOM 683 N N . ILE A 1 93 ? 4.812 0.794 -14.170 1.00 83.38 93 ILE A N 1
ATOM 684 C CA . ILE A 1 93 ? 3.928 0.422 -13.066 1.00 83.38 93 ILE A CA 1
ATOM 685 C C . ILE A 1 93 ? 3.016 -0.712 -13.541 1.00 83.38 93 ILE A C 1
ATOM 687 O O . ILE A 1 93 ? 2.298 -0.578 -14.531 1.00 83.38 93 ILE A O 1
ATOM 691 N N . ASP A 1 94 ? 3.063 -1.841 -12.842 1.00 75.56 94 ASP A N 1
ATOM 692 C CA . ASP A 1 94 ? 2.246 -3.013 -13.140 1.00 75.56 94 ASP A CA 1
ATOM 693 C C . ASP A 1 94 ? 0.841 -2.928 -12.507 1.00 75.56 94 ASP A C 1
ATOM 695 O O . ASP A 1 94 ? 0.557 -2.092 -11.647 1.00 75.56 94 ASP A O 1
ATOM 699 N N . ALA A 1 95 ? -0.063 -3.816 -12.927 1.00 76.94 95 ALA A N 1
ATOM 700 C CA . ALA A 1 95 ? -1.450 -3.806 -12.463 1.00 76.94 95 ALA A CA 1
ATOM 701 C C . ALA A 1 95 ? -1.587 -4.030 -10.944 1.00 76.94 95 ALA A C 1
ATOM 703 O O . ALA A 1 95 ? -2.466 -3.430 -10.324 1.00 76.94 95 ALA A O 1
ATOM 704 N N . ALA A 1 96 ? -0.722 -4.850 -10.330 1.00 76.25 96 ALA A N 1
ATOM 705 C CA . ALA A 1 96 ? -0.768 -5.073 -8.887 1.00 76.25 96 ALA A CA 1
ATOM 706 C C . ALA A 1 96 ? -0.334 -3.814 -8.129 1.00 76.25 96 ALA A C 1
ATOM 708 O O . ALA A 1 96 ? -1.030 -3.383 -7.209 1.00 76.25 96 ALA A O 1
ATOM 709 N N . SER A 1 97 ? 0.723 -3.146 -8.589 1.00 83.88 97 SER A N 1
ATOM 710 C CA . SER A 1 97 ? 1.109 -1.826 -8.084 1.00 83.88 97 SER A CA 1
ATOM 711 C C . SER A 1 97 ? -0.039 -0.809 -8.153 1.00 83.88 97 SER A C 1
ATOM 713 O O . SER A 1 97 ? -0.378 -0.186 -7.146 1.00 83.88 97 SER A O 1
ATOM 715 N N . LEU A 1 98 ? -0.706 -0.675 -9.307 1.00 84.62 98 LEU A N 1
ATOM 716 C CA . LEU A 1 98 ? -1.835 0.255 -9.461 1.00 84.62 98 LEU A CA 1
ATOM 717 C C . LEU A 1 98 ? -3.005 -0.074 -8.529 1.00 84.62 98 LEU A C 1
ATOM 719 O O . LEU A 1 98 ? -3.631 0.836 -7.987 1.00 84.62 98 LEU A O 1
ATOM 723 N N . SER A 1 99 ? -3.282 -1.360 -8.308 1.00 81.62 99 SER A N 1
ATOM 724 C CA . SER A 1 99 ? -4.370 -1.795 -7.427 1.00 81.62 99 SER A CA 1
ATOM 725 C C . SER A 1 99 ? -4.182 -1.374 -5.963 1.00 81.62 99 SER A C 1
ATOM 727 O O . SER A 1 99 ? -5.171 -1.185 -5.258 1.00 81.62 99 SER A O 1
ATOM 729 N N . LEU A 1 100 ? -2.933 -1.177 -5.523 1.00 81.88 100 LEU A N 1
ATOM 730 C CA . LEU A 1 100 ? -2.599 -0.671 -4.188 1.00 81.88 100 LEU A CA 1
ATOM 731 C C . LEU A 1 100 ? -2.658 0.855 -4.126 1.00 81.88 100 LEU A C 1
ATOM 733 O O . LEU A 1 100 ? -3.144 1.423 -3.152 1.00 81.88 100 LEU A O 1
ATOM 737 N N . ILE A 1 101 ? -2.180 1.521 -5.177 1.00 86.94 101 ILE A N 1
ATOM 738 C CA . ILE A 1 101 ? -2.109 2.984 -5.244 1.00 86.94 101 ILE A CA 1
ATOM 739 C C . ILE A 1 101 ? -3.511 3.598 -5.361 1.00 86.94 101 ILE A C 1
ATOM 741 O O . ILE A 1 101 ? -3.825 4.578 -4.686 1.00 86.94 101 ILE A O 1
ATOM 745 N N . MET A 1 102 ? -4.369 3.027 -6.209 1.00 85.62 102 MET A N 1
ATOM 746 C CA . MET A 1 102 ? -5.672 3.599 -6.555 1.00 85.62 102 MET A CA 1
ATOM 747 C C . MET A 1 102 ? -6.601 3.856 -5.352 1.00 85.62 102 MET A C 1
ATOM 749 O O . MET A 1 102 ? -7.094 4.979 -5.236 1.00 85.62 102 MET A O 1
ATOM 753 N N . PRO A 1 103 ? -6.843 2.905 -4.427 1.00 80.38 103 PRO A N 1
ATOM 754 C CA . PRO A 1 103 ? -7.680 3.162 -3.250 1.00 80.38 103 PRO A CA 1
ATOM 755 C C . PRO A 1 103 ? -7.138 4.290 -2.355 1.00 80.38 103 PRO A C 1
ATOM 757 O O . PRO A 1 103 ? -7.923 5.083 -1.836 1.00 80.38 103 PRO A O 1
ATOM 760 N N . ILE A 1 104 ? -5.813 4.424 -2.227 1.00 87.00 104 ILE A N 1
ATOM 761 C CA . ILE A 1 104 ? -5.169 5.496 -1.448 1.00 87.00 104 ILE A CA 1
ATOM 762 C C . ILE A 1 104 ? -5.384 6.853 -2.134 1.00 87.00 104 ILE A C 1
ATOM 764 O O . ILE A 1 104 ? -5.764 7.825 -1.478 1.00 87.00 104 ILE A O 1
ATOM 768 N N . LEU A 1 105 ? -5.207 6.915 -3.461 1.00 85.69 105 LEU A N 1
ATOM 769 C CA . LEU A 1 105 ? -5.489 8.113 -4.258 1.00 85.69 105 LEU A CA 1
ATOM 770 C C . LEU A 1 105 ? -6.960 8.525 -4.154 1.00 85.69 105 LEU A C 1
ATOM 772 O O . LEU A 1 105 ? -7.254 9.692 -3.901 1.00 85.69 105 LEU A O 1
ATOM 776 N N . MET A 1 106 ? -7.890 7.579 -4.311 1.00 82.00 106 MET A N 1
ATOM 777 C CA . MET A 1 106 ? -9.326 7.844 -4.196 1.00 82.00 106 MET A CA 1
ATOM 778 C C . MET A 1 106 ? -9.688 8.386 -2.813 1.00 82.00 106 MET A C 1
ATOM 780 O O . MET A 1 106 ? -10.427 9.367 -2.718 1.00 82.00 106 MET A O 1
ATOM 784 N N . HIS A 1 107 ? -9.139 7.794 -1.750 1.00 81.62 107 HIS A N 1
ATOM 785 C CA . HIS A 1 107 ? -9.370 8.255 -0.387 1.00 81.62 107 HIS A CA 1
ATOM 786 C C . HIS A 1 107 ? -8.832 9.680 -0.166 1.00 81.62 107 HIS A C 1
ATOM 788 O O . HIS A 1 107 ? -9.565 10.555 0.299 1.00 81.62 107 HIS A O 1
ATOM 794 N N . GLY A 1 108 ? -7.596 9.956 -0.594 1.00 82.56 108 GLY A N 1
ATOM 795 C CA . GLY A 1 108 ? -6.997 11.291 -0.506 1.00 82.56 108 GLY A CA 1
ATOM 796 C C . GLY A 1 108 ? -7.751 12.366 -1.294 1.00 82.56 108 GLY A C 1
ATOM 797 O O . GLY A 1 108 ? -7.928 13.488 -0.814 1.00 82.56 108 GLY A O 1
ATOM 798 N N . LEU A 1 109 ? -8.240 12.029 -2.491 1.00 78.94 109 LEU A N 1
ATOM 799 C CA . LEU A 1 109 ? -9.057 12.934 -3.303 1.00 78.94 109 LEU A CA 1
ATOM 800 C C . LEU A 1 109 ? -10.397 13.244 -2.623 1.00 78.94 109 LEU A C 1
ATOM 802 O O . LEU A 1 109 ? -10.791 14.409 -2.567 1.00 78.94 109 LEU A O 1
ATOM 806 N N . GLN A 1 110 ? -11.069 12.238 -2.055 1.00 76.38 110 GLN A N 1
ATOM 807 C CA . GLN A 1 110 ? -12.332 12.426 -1.334 1.00 76.38 110 GLN A CA 1
ATOM 808 C C . GLN A 1 110 ? -12.178 13.284 -0.072 1.00 76.38 110 GLN A C 1
ATOM 810 O O . GLN A 1 110 ? -13.029 14.137 0.192 1.00 76.38 110 GLN A O 1
ATOM 815 N N . GLU A 1 111 ? -11.103 13.101 0.699 1.00 74.00 111 GLU A N 1
ATOM 816 C CA . GLU A 1 111 ? -10.774 13.966 1.842 1.00 74.00 111 GLU A CA 1
ATOM 817 C C . GLU A 1 111 ? -10.606 15.429 1.408 1.00 74.00 111 GLU A C 1
ATOM 819 O O . GLU A 1 111 ? -11.166 16.341 2.028 1.00 74.00 111 GLU A O 1
ATOM 824 N N . ARG A 1 112 ? -9.921 15.666 0.279 1.00 64.25 112 ARG A N 1
ATOM 825 C CA . ARG A 1 112 ? -9.748 17.014 -0.276 1.00 64.25 112 ARG A CA 1
ATOM 826 C C . ARG A 1 112 ? -11.072 17.632 -0.751 1.00 64.25 112 ARG A C 1
ATOM 828 O O . ARG A 1 112 ? -11.314 18.823 -0.559 1.00 64.25 112 ARG A O 1
ATOM 835 N N . SER A 1 113 ? -11.967 16.837 -1.333 1.00 61.72 113 SER A N 1
ATOM 836 C CA . SER A 1 113 ? -13.303 17.311 -1.715 1.00 61.72 113 SER A CA 1
ATOM 837 C C . SER A 1 113 ? -14.154 17.693 -0.498 1.00 61.72 113 SER A C 1
ATOM 839 O O . SER A 1 113 ? -14.879 18.686 -0.549 1.00 61.72 113 SER A O 1
ATOM 841 N N . LYS A 1 114 ? -14.048 16.949 0.612 1.00 61.44 114 LYS A N 1
ATOM 842 C CA . LYS A 1 114 ? -14.767 17.239 1.865 1.00 61.44 114 LYS A CA 1
ATOM 843 C C . LYS A 1 114 ? -14.258 18.507 2.558 1.00 61.44 114 LYS A C 1
ATOM 845 O O . LYS A 1 114 ? -15.074 19.262 3.078 1.00 61.44 114 LYS A O 1
ATOM 850 N N . THR A 1 115 ? -12.946 18.767 2.546 1.00 59.94 115 THR A N 1
ATOM 851 C CA . THR A 1 115 ? -12.384 20.006 3.124 1.00 59.94 115 THR A CA 1
ATOM 852 C C . THR A 1 115 ? -12.737 21.245 2.297 1.00 59.94 115 THR A C 1
ATOM 854 O O . THR A 1 115 ? -13.096 22.272 2.867 1.00 59.94 115 THR A O 1
ATOM 857 N N . ASN A 1 116 ? -12.753 21.142 0.961 1.00 55.84 116 ASN A N 1
ATOM 858 C CA . ASN A 1 116 ? -13.148 22.264 0.104 1.00 55.84 116 ASN A CA 1
ATOM 859 C C . ASN A 1 116 ? -14.626 22.634 0.290 1.00 55.84 116 ASN A C 1
ATOM 861 O O . ASN A 1 116 ? -14.950 23.808 0.396 1.00 55.84 116 ASN A O 1
ATOM 865 N N . LYS A 1 117 ? -15.518 21.648 0.444 1.00 52.91 117 LYS A N 1
ATOM 866 C CA . LYS A 1 117 ? -16.957 21.897 0.639 1.00 52.91 117 LYS A CA 1
ATOM 867 C C . LYS A 1 117 ? -17.305 22.571 1.976 1.00 52.91 117 LYS A C 1
ATOM 869 O O . LYS A 1 117 ? -18.427 23.027 2.145 1.00 52.91 117 LYS A O 1
ATOM 874 N N . LYS A 1 118 ? -16.364 22.616 2.926 1.00 50.44 118 LYS A N 1
ATOM 875 C CA . LYS A 1 118 ? -16.537 23.201 4.265 1.00 50.44 118 LYS A CA 1
ATOM 876 C C . LYS A 1 118 ? -16.007 24.638 4.376 1.00 50.44 118 LYS A C 1
ATOM 878 O O . LYS A 1 118 ? -16.119 25.224 5.443 1.00 50.44 118 LYS A O 1
ATOM 883 N N . LYS A 1 119 ? -15.399 25.179 3.311 1.00 46.47 119 LYS A N 1
ATOM 884 C CA . LYS A 1 119 ? -14.887 26.560 3.255 1.00 46.47 119 LYS A CA 1
ATOM 885 C C . LYS A 1 119 ? -15.808 27.545 2.525 1.00 46.47 119 LYS A C 1
ATOM 887 O O . LYS A 1 119 ? -15.558 28.739 2.616 1.00 46.47 119 LYS A O 1
ATOM 892 N N . ASP A 1 120 ? -16.849 27.057 1.851 1.00 48.47 120 ASP A N 1
ATOM 893 C CA . ASP A 1 120 ? -17.783 27.861 1.043 1.00 48.47 120 ASP A CA 1
ATOM 894 C C . ASP A 1 120 ? -19.191 27.995 1.670 1.00 48.47 120 ASP A C 1
ATOM 896 O O . ASP A 1 120 ? -20.169 28.218 0.959 1.00 48.47 120 ASP A O 1
ATOM 900 N N . GLY A 1 121 ? -19.328 27.838 2.991 1.00 40.47 121 GLY A N 1
ATOM 901 C CA . GLY A 1 121 ? -20.589 28.038 3.721 1.00 40.47 121 GLY A CA 1
ATOM 902 C C . GLY A 1 121 ? -20.344 28.634 5.093 1.00 40.47 121 GLY A C 1
ATOM 903 O O . GLY A 1 121 ? -21.213 29.411 5.538 1.00 40.47 121 GLY A O 1
#

InterPro domains:
  IPR011989 Armadillo-like helical [G3DSA:1.25.10.10] (1-119)
  IPR016024 Armadillo-type fold [SSF48371] (2-112)
  IPR021133 HEAT, type 2 [PS50077] (25-62)